Protein AF-A0AAW4U606-F1 (afdb_monomer_lite)

InterPro domains:
  IPR011545 DEAD/DEAH-box helicase domain [PF00270] (3-65)
  IPR027417 P-loop containing nucleoside triphosphate hydrolase [G3DSA:3.40.50.300] (1-65)
  IPR027417 P-loop containing nucleoside triphosphate hydrolase [SSF52540] (6-65)

pLDDT: mean 90.39, std 7.35, range [57.28, 97.5]

Radius of gyration: 11.88 Å; chains: 1; bounding box: 34×20×26 Å

Structure (mmCIF, N/CA/C/O backbone):
data_AF-A0AAW4U606-F1
#
_entry.id   AF-A0AAW4U606-F1
#
loop_
_atom_site.group_PDB
_atom_site.id
_atom_site.type_symbol
_atom_site.label_atom_id
_atom_site.label_alt_id
_atom_site.label_comp_id
_atom_site.label_asym_id
_atom_site.label_entity_id
_atom_site.label_seq_id
_atom_site.pdbx_PDB_ins_code
_atom_site.Cartn_x
_atom_site.Cartn_y
_atom_site.Cartn_z
_atom_site.occupancy
_atom_site.B_iso_or_equiv
_atom_site.auth_seq_id
_atom_site.auth_comp_id
_atom_site.auth_asym_id
_atom_site.auth_atom_id
_atom_site.pdbx_PDB_model_num
ATOM 1 N N . MET A 1 1 ? -16.929 4.470 0.864 1.00 57.28 1 MET A N 1
ATOM 2 C CA . MET A 1 1 ? -15.810 3.499 0.742 1.00 57.28 1 MET A CA 1
ATOM 3 C C . MET A 1 1 ? -16.386 2.151 1.143 1.00 57.28 1 MET A C 1
ATOM 5 O O . MET A 1 1 ? -16.035 1.588 2.163 1.00 57.28 1 MET A O 1
ATOM 9 N N . ASP A 1 2 ? -17.341 1.667 0.353 1.00 66.19 2 ASP A N 1
ATOM 10 C CA . ASP A 1 2 ? -18.274 0.617 0.801 1.00 66.19 2 ASP A CA 1
ATOM 11 C C . ASP A 1 2 ? -17.954 -0.744 0.173 1.00 66.19 2 ASP A C 1
ATOM 13 O O . ASP A 1 2 ? -18.722 -1.690 0.276 1.00 66.19 2 ASP A O 1
ATOM 17 N N . ARG A 1 3 ? -16.811 -0.825 -0.520 1.00 84.19 3 ARG A N 1
ATOM 18 C CA . ARG A 1 3 ? -16.326 -2.019 -1.228 1.00 84.19 3 ARG A CA 1
ATOM 19 C C . ARG A 1 3 ? -15.026 -2.588 -0.659 1.00 84.19 3 ARG A C 1
ATOM 21 O O . ARG A 1 3 ? -14.542 -3.578 -1.189 1.00 84.19 3 ARG A O 1
ATOM 28 N N . ILE A 1 4 ? -14.455 -1.952 0.366 1.00 90.69 4 ILE A N 1
ATOM 29 C CA . ILE A 1 4 ? -13.292 -2.469 1.091 1.00 90.69 4 ILE A CA 1
ATOM 30 C C . ILE A 1 4 ? -13.779 -2.917 2.463 1.00 90.69 4 ILE A C 1
ATOM 32 O O . ILE A 1 4 ? -14.263 -2.090 3.231 1.00 90.69 4 ILE A O 1
ATOM 36 N N . ASP A 1 5 ? -13.647 -4.204 2.757 1.00 93.50 5 ASP A N 1
ATOM 37 C CA . ASP A 1 5 ? -13.917 -4.781 4.070 1.00 93.50 5 ASP A CA 1
ATOM 38 C C . ASP A 1 5 ? -12.626 -4.779 4.908 1.00 93.50 5 ASP A C 1
ATOM 40 O O . ASP A 1 5 ? -11.727 -5.573 4.626 1.00 93.50 5 ASP A O 1
ATOM 44 N N . PRO A 1 6 ? -12.498 -3.934 5.948 1.00 91.69 6 PRO A N 1
ATOM 45 C CA . PRO A 1 6 ? -11.274 -3.860 6.743 1.00 91.69 6 PRO A CA 1
ATOM 46 C C . PRO A 1 6 ? -10.975 -5.124 7.561 1.00 91.69 6 PRO A C 1
ATOM 48 O O . PRO A 1 6 ? -9.852 -5.289 8.036 1.00 91.69 6 PRO A O 1
ATOM 51 N N . LYS A 1 7 ? -11.963 -6.012 7.745 1.00 93.06 7 LYS A N 1
ATOM 52 C CA . LYS A 1 7 ? -11.800 -7.271 8.487 1.00 93.06 7 LYS A CA 1
ATOM 53 C C . LYS A 1 7 ? -11.257 -8.392 7.606 1.00 93.06 7 LYS A C 1
ATOM 55 O O . LYS A 1 7 ? -10.687 -9.357 8.117 1.00 93.06 7 LYS A O 1
ATOM 60 N N . ASN A 1 8 ? -11.406 -8.269 6.290 1.00 94.69 8 ASN A N 1
ATOM 61 C CA . ASN A 1 8 ? -10.855 -9.209 5.331 1.00 94.69 8 ASN A CA 1
ATOM 62 C C . ASN A 1 8 ? -9.393 -8.849 5.012 1.00 94.69 8 ASN A C 1
ATOM 64 O O . ASN A 1 8 ? -9.118 -8.019 4.144 1.00 94.69 8 ASN A O 1
ATOM 68 N N . ASN A 1 9 ? -8.452 -9.516 5.692 1.00 92.75 9 ASN A N 1
ATOM 69 C CA . ASN A 1 9 ? -7.007 -9.397 5.458 1.00 92.75 9 ASN A CA 1
ATOM 70 C C . ASN A 1 9 ? -6.594 -10.050 4.122 1.00 92.75 9 ASN A C 1
ATOM 72 O O . ASN A 1 9 ? -5.915 -11.075 4.084 1.00 92.75 9 ASN A O 1
ATOM 76 N N . SER A 1 10 ? -6.977 -9.428 3.016 1.00 94.44 10 SER A N 1
ATOM 77 C CA . SER A 1 10 ? -6.541 -9.753 1.661 1.00 94.44 10 SER A CA 1
ATOM 78 C C . SER A 1 10 ? -6.437 -8.476 0.828 1.00 94.44 10 SER A C 1
ATOM 80 O O . SER A 1 10 ? -6.998 -7.438 1.187 1.00 94.44 10 SER A O 1
ATOM 82 N N . VAL A 1 11 ? -5.704 -8.535 -0.286 1.00 94.69 11 VAL A N 1
ATOM 83 C CA . VAL A 1 11 ? -5.728 -7.445 -1.269 1.00 94.69 11 VAL A CA 1
ATOM 84 C C . VAL A 1 11 ? -7.102 -7.437 -1.931 1.00 94.69 11 VAL A C 1
ATOM 86 O O . VAL A 1 11 ? -7.514 -8.432 -2.519 1.00 94.69 11 VAL A O 1
ATOM 89 N N . GLN A 1 12 ? -7.794 -6.307 -1.849 1.00 95.06 12 GLN A N 1
ATOM 90 C CA . GLN A 1 12 ? -9.145 -6.121 -2.383 1.00 95.06 12 GLN A CA 1
ATOM 91 C C . GLN A 1 12 ? -9.164 -5.176 -3.589 1.00 95.06 12 GLN A C 1
ATOM 93 O O . GLN A 1 12 ? -10.096 -5.213 -4.389 1.00 95.06 12 GLN A O 1
ATOM 98 N N . ALA A 1 13 ? -8.125 -4.352 -3.756 1.00 94.81 13 ALA A N 1
ATOM 99 C CA . ALA A 1 13 ? -7.933 -3.514 -4.932 1.00 94.81 13 ALA A CA 1
ATOM 100 C C . ALA A 1 13 ? -6.450 -3.386 -5.299 1.00 94.81 13 ALA A C 1
ATOM 102 O O . ALA A 1 13 ? -5.587 -3.298 -4.425 1.00 94.81 13 ALA A O 1
ATOM 103 N N . VAL A 1 14 ? -6.183 -3.329 -6.604 1.00 95.44 14 VAL A N 1
ATOM 104 C CA . VAL A 1 14 ? -4.857 -3.065 -7.171 1.00 95.44 14 VAL A CA 1
ATOM 105 C C . VAL A 1 14 ? -4.976 -1.898 -8.138 1.00 95.44 14 VAL A C 1
ATOM 107 O O . VAL A 1 14 ? -5.802 -1.932 -9.053 1.00 95.44 14 VAL A O 1
ATOM 110 N N . ILE A 1 15 ? -4.153 -0.873 -7.949 1.00 95.31 15 ILE A N 1
ATOM 111 C CA . ILE A 1 15 ? -4.069 0.290 -8.824 1.00 95.31 15 ILE A CA 1
ATOM 112 C C . ILE A 1 15 ? -2.694 0.288 -9.482 1.00 95.31 15 ILE A C 1
ATOM 114 O O . ILE A 1 15 ? -1.660 0.300 -8.821 1.00 95.31 15 ILE A O 1
ATOM 118 N N . THR A 1 16 ? -2.672 0.284 -10.812 1.00 96.00 16 THR A N 1
ATOM 119 C CA . THR A 1 16 ? -1.422 0.316 -11.577 1.00 96.00 16 THR A CA 1
ATOM 120 C C . THR A 1 16 ? -1.226 1.691 -12.200 1.00 96.00 16 THR A C 1
ATOM 122 O O . THR A 1 16 ? -2.185 2.352 -12.598 1.00 96.00 16 THR A O 1
ATOM 125 N N . ALA A 1 17 ? 0.025 2.139 -12.264 1.00 96.31 17 ALA A N 1
ATOM 126 C CA . ALA A 1 17 ? 0.395 3.395 -12.897 1.00 96.31 17 ALA A CA 1
ATOM 127 C C . ALA A 1 17 ? 1.714 3.230 -13.669 1.00 96.31 17 ALA A C 1
ATOM 129 O O . ALA A 1 17 ? 2.593 2.492 -13.220 1.00 96.31 17 ALA A O 1
ATOM 130 N N . PRO A 1 18 ? 1.876 3.918 -14.814 1.00 95.12 18 PRO A N 1
ATOM 131 C CA . PRO A 1 18 ? 3.044 3.772 -15.683 1.00 95.12 18 PRO A CA 1
ATOM 132 C C . PRO A 1 18 ? 4.335 4.378 -15.114 1.00 95.12 18 PRO A C 1
ATOM 134 O O . PRO A 1 18 ? 5.419 4.020 -15.567 1.00 95.12 18 PRO A O 1
ATOM 137 N N . THR A 1 19 ? 4.249 5.298 -14.147 1.00 95.00 19 THR A N 1
ATOM 138 C CA . THR A 1 19 ? 5.415 5.993 -13.576 1.00 95.00 19 THR A CA 1
ATOM 139 C C . THR A 1 19 ? 5.416 5.956 -12.052 1.00 95.00 19 THR A C 1
ATOM 141 O O . THR A 1 19 ? 4.369 5.833 -11.406 1.00 95.00 19 THR A O 1
ATOM 144 N N . ARG A 1 20 ? 6.609 6.092 -11.456 1.00 93.94 20 ARG A N 1
ATOM 145 C CA . ARG A 1 20 ? 6.786 6.110 -9.994 1.00 93.94 20 ARG A CA 1
ATOM 146 C C . ARG A 1 20 ? 6.093 7.315 -9.369 1.00 93.94 20 ARG A C 1
ATOM 148 O O . ARG A 1 20 ? 5.510 7.211 -8.291 1.00 93.94 20 ARG A O 1
ATOM 155 N N . GLU A 1 21 ? 6.160 8.448 -10.049 1.00 95.62 21 GLU A N 1
ATOM 156 C CA . GLU A 1 21 ? 5.600 9.727 -9.638 1.00 95.62 21 GLU A CA 1
ATOM 157 C C . GLU A 1 21 ? 4.078 9.633 -9.569 1.00 95.62 21 GLU A C 1
ATOM 159 O O . GLU A 1 21 ? 3.488 9.989 -8.549 1.00 95.62 21 GLU A O 1
ATOM 164 N N . LEU A 1 22 ? 3.445 9.073 -10.605 1.00 96.75 22 LEU A N 1
ATOM 165 C CA . LEU A 1 22 ? 1.996 8.909 -10.636 1.00 96.75 22 LEU A CA 1
ATOM 166 C C . LEU A 1 22 ? 1.521 7.884 -9.599 1.00 96.75 22 LEU A C 1
ATOM 168 O O . LEU A 1 22 ? 0.580 8.165 -8.860 1.00 96.75 22 LEU A O 1
ATOM 172 N N . ALA A 1 23 ? 2.210 6.745 -9.462 1.00 95.94 23 ALA A N 1
ATOM 173 C CA . ALA A 1 23 ? 1.907 5.768 -8.412 1.00 95.94 23 ALA A CA 1
ATOM 174 C C . ALA A 1 23 ? 1.975 6.403 -7.009 1.00 95.94 23 ALA A C 1
ATOM 176 O O . ALA A 1 23 ? 1.097 6.193 -6.172 1.00 95.94 23 ALA A O 1
ATOM 177 N N . THR A 1 24 ? 2.982 7.248 -6.766 1.00 95.25 24 THR A N 1
ATOM 178 C CA . THR A 1 24 ? 3.153 7.962 -5.492 1.00 95.25 24 THR A CA 1
ATOM 179 C C . THR A 1 24 ? 2.038 8.982 -5.250 1.00 95.25 24 THR A C 1
ATOM 181 O O . THR A 1 24 ? 1.524 9.069 -4.134 1.00 95.25 24 THR A O 1
ATOM 184 N N . GLN A 1 25 ? 1.627 9.737 -6.275 1.00 97.50 25 GLN A N 1
ATOM 185 C CA . GLN A 1 25 ? 0.507 10.681 -6.174 1.00 97.50 25 GLN A CA 1
ATOM 186 C C . GLN A 1 25 ? -0.811 9.968 -5.852 1.00 97.50 25 GLN A C 1
ATOM 188 O O . GLN A 1 25 ? -1.555 10.418 -4.977 1.00 97.50 25 GLN A O 1
ATOM 193 N N . ILE A 1 26 ? -1.089 8.841 -6.512 1.00 97.00 26 ILE A N 1
ATOM 194 C CA . ILE A 1 26 ? -2.282 8.030 -6.245 1.00 97.00 26 ILE A CA 1
ATOM 195 C C . ILE A 1 26 ? -2.247 7.494 -4.813 1.00 97.00 26 ILE A C 1
ATOM 197 O O . ILE A 1 26 ? -3.217 7.669 -4.077 1.00 97.00 26 ILE A O 1
ATOM 201 N N . TYR A 1 27 ? -1.122 6.916 -4.383 1.00 95.94 27 TYR A N 1
ATOM 202 C CA . TYR A 1 27 ? -0.954 6.417 -3.018 1.00 95.94 27 TYR A CA 1
ATOM 203 C C . TYR A 1 27 ? -1.181 7.505 -1.964 1.00 95.94 27 TYR A C 1
ATOM 205 O O . TYR A 1 27 ? -1.893 7.273 -0.990 1.00 95.94 27 TYR A O 1
ATOM 213 N N . ASN A 1 28 ? -0.621 8.703 -2.155 1.00 96.50 28 ASN A N 1
ATOM 214 C CA . ASN A 1 28 ? -0.795 9.802 -1.207 1.00 96.50 28 ASN A CA 1
ATOM 215 C C . ASN A 1 28 ? -2.268 10.211 -1.075 1.00 96.50 28 ASN A C 1
ATOM 217 O O . ASN A 1 28 ? -2.736 10.418 0.043 1.00 96.50 28 ASN A O 1
ATOM 221 N N . ASN A 1 29 ? -3.007 10.262 -2.188 1.00 95.81 29 ASN A N 1
ATOM 222 C CA . ASN A 1 29 ? -4.447 10.520 -2.170 1.00 95.81 29 ASN A CA 1
ATOM 223 C C . ASN A 1 29 ? -5.227 9.374 -1.508 1.00 95.81 29 ASN A C 1
ATOM 225 O O . ASN A 1 29 ? -6.050 9.623 -0.631 1.00 95.81 29 ASN A O 1
ATOM 229 N N . ALA A 1 30 ? -4.932 8.119 -1.857 1.00 94.06 30 ALA A N 1
ATOM 230 C CA . ALA A 1 30 ? -5.560 6.940 -1.257 1.00 94.06 30 ALA A CA 1
ATOM 231 C C . ALA A 1 30 ? -5.328 6.876 0.265 1.00 94.06 30 ALA A C 1
ATOM 233 O O . ALA A 1 30 ? -6.234 6.555 1.034 1.00 94.06 30 ALA A O 1
ATOM 234 N N . LYS A 1 31 ? -4.133 7.262 0.722 1.00 94.12 31 LYS A N 1
ATOM 235 C CA . LYS A 1 31 ? -3.770 7.311 2.139 1.00 94.12 31 LYS A CA 1
ATOM 236 C C . LYS A 1 31 ? -4.562 8.359 2.926 1.00 94.12 31 LYS A C 1
ATOM 238 O O . LYS A 1 31 ? -4.770 8.178 4.119 1.00 94.12 31 LYS A O 1
ATOM 243 N N . LEU A 1 32 ? -5.047 9.437 2.304 1.00 93.88 32 LEU A N 1
ATOM 244 C CA . LEU A 1 32 ? -5.889 10.415 3.009 1.00 93.88 32 LEU A CA 1
ATOM 245 C C . LEU A 1 32 ? -7.180 9.782 3.536 1.00 93.88 32 LEU A C 1
ATOM 247 O O . LEU A 1 32 ? -7.659 10.179 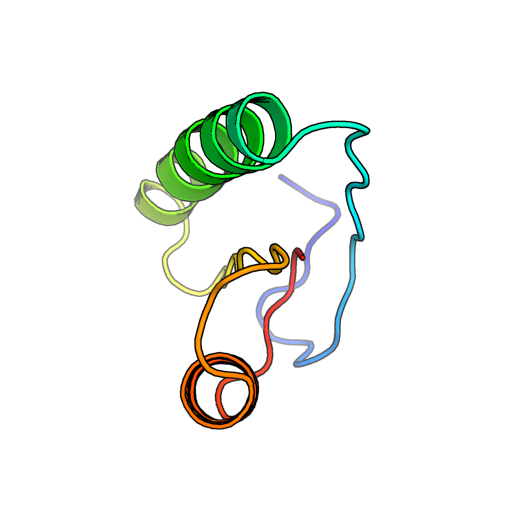4.597 1.00 93.88 32 LEU A O 1
ATOM 251 N N . PHE A 1 33 ? -7.702 8.765 2.849 1.00 89.31 33 PHE A N 1
ATOM 252 C CA . PHE A 1 33 ? -8.917 8.077 3.273 1.00 89.31 33 PHE A CA 1
ATOM 253 C C . PHE A 1 33 ? -8.724 7.238 4.541 1.00 89.31 33 PHE A C 1
ATOM 255 O O . PHE A 1 33 ? -9.681 7.057 5.293 1.00 89.31 33 PHE A O 1
ATOM 262 N N . THR A 1 34 ? -7.493 6.815 4.857 1.00 90.44 34 THR A N 1
ATOM 263 C CA . THR A 1 34 ? -7.210 6.074 6.100 1.00 90.44 34 THR A CA 1
ATOM 264 C C . THR A 1 34 ? -7.392 6.940 7.350 1.00 90.44 34 THR A C 1
ATOM 266 O O . THR A 1 34 ? -7.424 6.419 8.459 1.00 90.44 34 THR A O 1
ATOM 269 N N . LYS A 1 35 ? -7.526 8.268 7.200 1.00 91.44 35 LYS A N 1
ATOM 270 C CA . LYS A 1 35 ? -7.903 9.172 8.299 1.00 91.44 35 LYS A CA 1
ATOM 271 C C . LYS A 1 35 ? -9.346 8.966 8.760 1.00 91.44 35 LYS A C 1
ATOM 273 O O . LYS A 1 35 ? -9.645 9.229 9.917 1.00 91.44 35 LYS A O 1
ATOM 278 N N . TYR A 1 36 ? -10.225 8.525 7.861 1.00 91.00 36 TYR A N 1
ATOM 279 C CA . TYR A 1 36 ? -11.640 8.284 8.156 1.00 91.00 36 TYR A CA 1
ATOM 280 C C . TYR A 1 36 ? -11.905 6.834 8.563 1.00 91.00 36 TYR A C 1
ATOM 282 O O . TYR A 1 36 ? -12.874 6.562 9.261 1.00 91.00 36 TYR A O 1
ATOM 290 N N . ASN A 1 37 ? -11.039 5.909 8.143 1.00 90.62 37 ASN A N 1
ATOM 291 C CA . ASN A 1 37 ? -11.0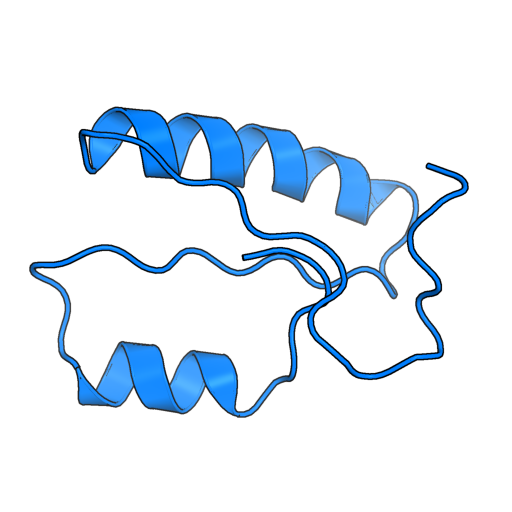54 4.522 8.584 1.00 90.62 37 ASN A CA 1
ATOM 292 C C . ASN A 1 37 ? -9.615 3.994 8.688 1.00 90.62 37 ASN A C 1
ATOM 294 O O . ASN A 1 37 ? -8.985 3.668 7.680 1.00 90.62 37 ASN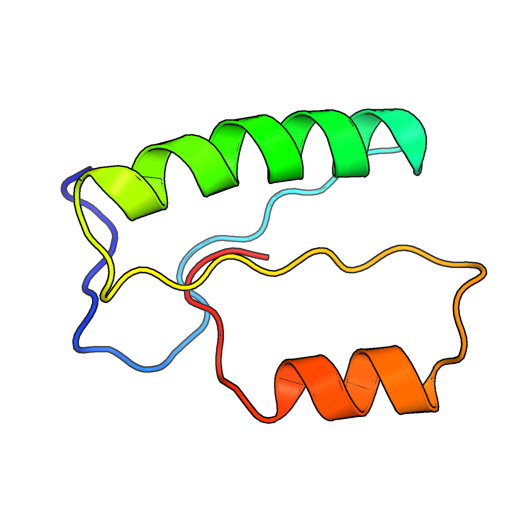 A O 1
ATOM 298 N N . SER A 1 38 ? -9.101 3.921 9.916 1.00 91.44 38 SER A N 1
ATOM 299 C CA . SER A 1 38 ? -7.725 3.509 10.211 1.00 91.44 38 SER A CA 1
ATOM 300 C C . SER A 1 38 ? -7.479 2.008 10.044 1.00 91.44 38 SER A C 1
ATOM 302 O O . SER A 1 38 ? -6.324 1.590 9.974 1.00 91.44 38 SER A O 1
ATOM 304 N N . GLU A 1 39 ? -8.535 1.197 9.949 1.00 93.12 39 GLU A N 1
ATOM 305 C CA . GLU A 1 39 ? -8.424 -0.239 9.686 1.00 93.12 39 GLU A CA 1
ATOM 306 C C . GLU A 1 39 ? -8.058 -0.510 8.215 1.00 93.12 39 GLU A C 1
ATOM 308 O O . GLU A 1 39 ? -7.500 -1.560 7.888 1.00 93.12 39 GLU A O 1
ATOM 313 N N . ILE A 1 40 ? -8.304 0.451 7.313 1.00 93.12 40 ILE A N 1
ATOM 314 C CA . ILE A 1 40 ? -7.920 0.338 5.905 1.00 93.12 40 ILE A CA 1
ATOM 315 C C . ILE A 1 40 ? -6.416 0.570 5.740 1.00 93.12 40 ILE A C 1
ATOM 317 O O . ILE A 1 40 ? -5.884 1.641 6.028 1.00 93.12 40 ILE A O 1
ATOM 321 N N . LYS A 1 41 ? -5.733 -0.433 5.187 1.00 93.75 41 LYS A N 1
ATOM 322 C CA . LYS A 1 41 ? -4.297 -0.405 4.906 1.00 93.75 41 LYS A CA 1
ATOM 323 C C . LYS A 1 41 ? -4.060 -0.209 3.412 1.00 93.75 41 LYS A C 1
ATOM 325 O O . LYS A 1 41 ? -4.527 -1.005 2.596 1.00 93.75 41 LYS A O 1
ATOM 330 N N . VAL A 1 42 ? -3.295 0.823 3.070 1.00 94.69 42 VAL A N 1
ATOM 331 C CA . VAL A 1 42 ? -2.872 1.133 1.698 1.00 94.69 42 VAL A CA 1
ATOM 332 C C . VAL A 1 42 ? -1.354 1.009 1.626 1.00 94.69 42 VAL A C 1
ATOM 334 O O . VAL A 1 42 ? -0.651 1.546 2.483 1.00 94.69 42 VAL A O 1
ATOM 337 N N . SER A 1 43 ? -0.842 0.305 0.622 1.00 94.44 43 SER A N 1
ATOM 338 C CA . SER A 1 43 ? 0.593 0.163 0.358 1.00 94.44 43 SER A CA 1
ATOM 339 C C . SER A 1 43 ? 0.959 0.726 -1.009 1.00 94.44 43 SER A C 1
ATOM 341 O O . SER A 1 43 ? 0.114 0.826 -1.883 1.00 94.44 43 SER A O 1
ATOM 343 N N . LEU A 1 44 ? 2.226 1.104 -1.182 1.00 94.06 44 LEU A N 1
ATOM 344 C CA . LEU A 1 44 ? 2.785 1.539 -2.462 1.00 94.06 44 LEU A CA 1
ATOM 345 C C . LEU A 1 44 ? 3.929 0.608 -2.847 1.00 94.06 44 LEU A C 1
ATOM 347 O O . LEU A 1 44 ? 4.896 0.473 -2.089 1.00 94.06 44 LEU A O 1
ATOM 351 N N . ILE A 1 45 ? 3.845 0.030 -4.043 1.00 91.81 45 ILE A N 1
ATOM 352 C CA . ILE A 1 45 ? 4.905 -0.788 -4.632 1.00 91.81 45 ILE A CA 1
ATOM 353 C C . ILE A 1 45 ? 5.442 -0.073 -5.872 1.00 91.81 45 ILE A C 1
ATOM 355 O O . ILE A 1 45 ? 4.741 0.091 -6.864 1.00 91.81 45 ILE A O 1
ATOM 359 N N . VAL A 1 46 ? 6.706 0.349 -5.818 1.00 90.25 46 VAL A N 1
ATOM 360 C CA . VAL A 1 46 ? 7.412 0.984 -6.941 1.00 90.25 46 V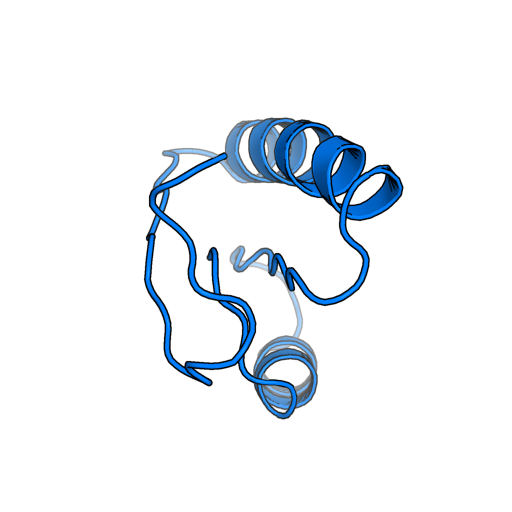AL A CA 1
ATOM 361 C C . VAL A 1 46 ? 8.833 0.439 -7.053 1.00 90.25 46 VAL A C 1
ATOM 363 O O . VAL A 1 46 ? 9.473 0.130 -6.045 1.00 90.25 46 VAL A O 1
ATOM 366 N N . GLY A 1 47 ? 9.332 0.324 -8.286 1.00 84.50 47 GLY A N 1
ATOM 367 C CA . GLY A 1 47 ? 10.710 -0.085 -8.564 1.00 84.50 47 GLY A CA 1
ATOM 368 C C . GLY A 1 47 ? 11.745 0.940 -8.085 1.00 84.50 47 GLY A C 1
ATOM 369 O O . GLY A 1 47 ? 11.415 2.091 -7.805 1.00 84.50 47 GLY A O 1
ATOM 370 N N . GLY A 1 48 ? 13.011 0.524 -7.983 1.00 82.31 48 GLY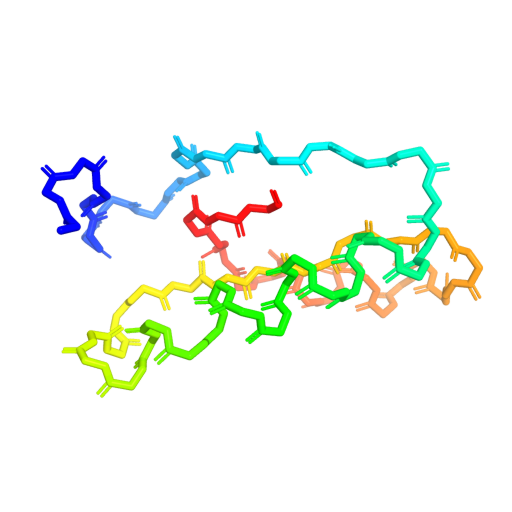 A N 1
ATOM 371 C CA . GLY A 1 48 ? 14.127 1.384 -7.556 1.00 82.31 48 GLY A CA 1
ATOM 372 C C . GLY A 1 48 ? 14.232 1.620 -6.044 1.00 82.31 48 GLY A C 1
ATOM 373 O O . GLY A 1 48 ? 15.063 2.414 -5.615 1.00 82.31 48 GLY A O 1
ATOM 374 N N . ASN A 1 49 ? 13.413 0.930 -5.247 1.00 74.50 49 ASN A N 1
ATOM 375 C CA . ASN A 1 49 ? 13.614 0.761 -3.810 1.00 74.50 49 ASN A CA 1
ATOM 376 C C . ASN A 1 49 ? 14.194 -0.629 -3.522 1.00 74.50 49 ASN A C 1
ATOM 378 O O . ASN A 1 49 ? 13.972 -1.574 -4.277 1.00 74.50 49 ASN A O 1
ATOM 382 N N . ASP A 1 50 ? 14.897 -0.748 -2.397 1.00 82.88 50 ASP A N 1
ATOM 383 C CA . ASP A 1 50 ? 15.392 -2.024 -1.881 1.00 82.88 50 ASP A CA 1
ATOM 384 C C . ASP A 1 50 ? 14.245 -3.043 -1.773 1.00 82.88 50 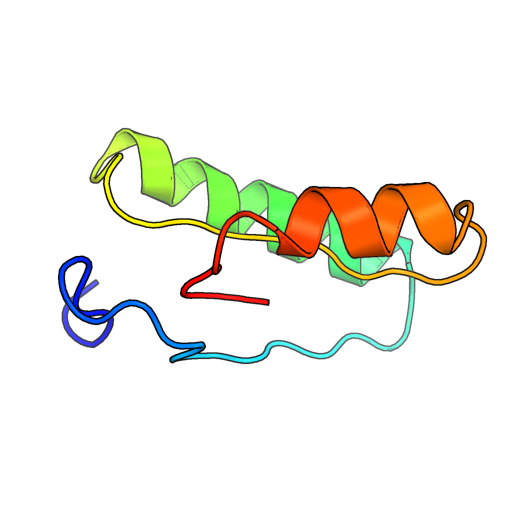ASP A C 1
ATOM 386 O O . ASP A 1 50 ? 13.261 -2.834 -1.050 1.00 82.88 50 ASP A O 1
ATOM 390 N N . ARG A 1 51 ? 14.382 -4.152 -2.507 1.00 81.38 51 ARG A N 1
ATOM 391 C CA . ARG A 1 51 ? 13.401 -5.239 -2.565 1.00 81.38 51 ARG A CA 1
ATOM 392 C C . ARG A 1 51 ? 13.065 -5.762 -1.170 1.00 81.38 51 ARG A C 1
ATOM 394 O O . ARG A 1 51 ? 11.892 -5.999 -0.894 1.00 81.38 51 ARG A O 1
ATOM 401 N N . GLN A 1 52 ? 14.053 -5.892 -0.285 1.00 82.62 52 GLN A N 1
ATOM 402 C CA . GLN A 1 52 ? 13.853 -6.397 1.070 1.00 82.62 52 GLN A CA 1
ATOM 403 C C . GLN A 1 52 ? 12.973 -5.448 1.886 1.00 82.62 52 GLN A C 1
ATOM 405 O O . GLN A 1 52 ? 12.077 -5.889 2.603 1.00 82.62 52 GLN A O 1
ATOM 410 N N . LYS A 1 53 ? 13.153 -4.132 1.723 1.00 80.81 53 LYS A N 1
ATOM 411 C CA . LYS A 1 53 ? 12.303 -3.129 2.385 1.00 80.81 53 LYS A CA 1
ATOM 412 C C . LYS A 1 53 ? 10.860 -3.187 1.890 1.00 80.81 53 LYS A C 1
ATOM 414 O O . LYS A 1 53 ? 9.943 -3.024 2.690 1.00 80.81 53 LYS A O 1
ATOM 419 N N . THR A 1 54 ? 10.649 -3.416 0.595 1.00 81.25 54 THR A N 1
ATOM 420 C CA . THR A 1 54 ? 9.302 -3.588 0.026 1.00 81.25 54 THR A CA 1
ATOM 421 C C . THR A 1 54 ? 8.637 -4.855 0.559 1.00 81.25 54 THR A C 1
ATOM 423 O O . THR A 1 54 ? 7.495 -4.796 1.001 1.00 81.25 54 THR A O 1
ATOM 426 N N . VAL A 1 55 ? 9.365 -5.974 0.603 1.00 83.19 55 VAL A N 1
ATOM 427 C CA . VAL A 1 55 ? 8.870 -7.240 1.168 1.00 83.19 55 VAL A CA 1
ATOM 428 C C . VAL A 1 55 ? 8.502 -7.078 2.644 1.00 83.19 55 VAL A C 1
ATOM 430 O O . VAL A 1 55 ? 7.411 -7.467 3.044 1.00 83.19 55 VAL A O 1
ATOM 433 N N . ASN A 1 56 ? 9.346 -6.419 3.440 1.00 83.69 56 ASN A N 1
ATOM 434 C CA . ASN A 1 56 ? 9.062 -6.186 4.857 1.00 83.69 56 ASN A CA 1
ATOM 435 C C . ASN A 1 56 ? 7.809 -5.318 5.074 1.00 83.69 56 ASN A C 1
ATOM 437 O O . ASN A 1 56 ? 7.078 -5.534 6.034 1.00 83.69 56 ASN A O 1
ATOM 441 N N . LYS A 1 57 ? 7.522 -4.358 4.182 1.00 80.94 57 LYS A N 1
ATOM 442 C CA . LYS A 1 57 ? 6.274 -3.572 4.235 1.00 80.94 57 LYS A CA 1
ATOM 443 C C . LYS A 1 57 ? 5.034 -4.421 3.953 1.00 80.94 57 LYS A C 1
ATOM 445 O O . LYS A 1 57 ? 3.988 -4.150 4.529 1.00 80.94 57 LYS A O 1
ATOM 450 N N . LEU A 1 58 ? 5.165 -5.448 3.114 1.00 84.31 58 LEU A N 1
ATOM 451 C CA . LEU A 1 58 ? 4.092 -6.395 2.800 1.00 84.31 58 LEU A CA 1
ATOM 452 C C . LEU A 1 58 ? 3.867 -7.447 3.896 1.00 84.31 58 LEU A C 1
ATOM 454 O O . LEU A 1 58 ? 2.888 -8.182 3.820 1.00 84.31 58 LEU A O 1
ATOM 458 N N . ALA A 1 59 ? 4.709 -7.496 4.938 1.00 84.81 59 ALA A N 1
ATOM 459 C CA . ALA A 1 59 ? 4.423 -8.296 6.134 1.00 84.81 59 ALA A CA 1
ATOM 460 C C . ALA A 1 59 ? 3.112 -7.856 6.812 1.00 84.81 59 ALA A C 1
ATOM 462 O O . ALA A 1 59 ? 2.435 -8.657 7.454 1.00 84.81 59 ALA A O 1
ATOM 463 N N . VAL A 1 60 ? 2.729 -6.586 6.638 1.00 88.19 60 VAL A N 1
ATOM 464 C CA . VAL A 1 60 ? 1.386 -6.101 6.944 1.00 88.19 60 VAL A CA 1
ATOM 465 C C . VAL A 1 60 ? 0.547 -6.206 5.674 1.00 88.19 60 VAL A C 1
ATOM 467 O O . VAL A 1 60 ? 0.764 -5.449 4.734 1.00 88.19 60 VAL A O 1
ATOM 470 N N . GLN A 1 61 ? -0.428 -7.117 5.663 1.00 93.06 61 GLN A N 1
ATOM 471 C CA . GLN A 1 61 ? -1.340 -7.321 4.535 1.00 93.06 61 GLN A CA 1
ATOM 472 C C . GLN A 1 61 ? -2.126 -6.032 4.219 1.00 93.06 61 GLN A C 1
ATOM 474 O O . GLN A 1 61 ? -2.917 -5.592 5.063 1.00 93.06 61 GLN A O 1
ATOM 479 N N . PRO A 1 62 ? -1.938 -5.410 3.039 1.00 94.38 62 PRO A N 1
ATOM 480 C CA . PRO A 1 62 ? -2.735 -4.263 2.628 1.00 94.38 62 PRO A CA 1
ATOM 481 C C . PRO A 1 62 ? -4.075 -4.694 2.027 1.00 94.38 62 PRO A C 1
ATOM 483 O O . PRO A 1 62 ? -4.190 -5.789 1.474 1.00 94.38 62 PRO A O 1
ATOM 486 N N . HIS A 1 63 ? -5.053 -3.790 2.073 1.00 95.94 63 HIS A N 1
ATOM 487 C CA . HIS A 1 63 ? -6.314 -3.923 1.340 1.00 95.94 63 HIS A CA 1
ATOM 488 C C . HIS A 1 63 ? -6.217 -3.299 -0.059 1.00 95.94 63 HIS A C 1
ATOM 490 O O . HIS A 1 63 ? -6.859 -3.778 -0.991 1.00 95.94 63 HIS A O 1
ATOM 496 N N . VAL A 1 64 ? -5.395 -2.253 -0.214 1.00 94.75 64 VAL A N 1
ATOM 497 C CA . VAL A 1 64 ? -5.163 -1.552 -1.486 1.00 94.75 64 VAL A CA 1
ATOM 498 C C . VAL A 1 64 ? -3.666 -1.473 -1.774 1.00 94.75 64 VAL A C 1
ATOM 500 O O . VAL A 1 64 ? -2.890 -1.083 -0.893 1.00 94.75 64 VAL A O 1
ATOM 503 N N . VAL A 1 65 ? -3.278 -1.834 -2.997 1.00 93.56 65 VAL A N 1
ATOM 504 C CA . VAL A 1 65 ? -1.898 -1.786 -3.513 1.00 93.56 65 VAL A CA 1
ATOM 505 C C . VAL A 1 65 ? -1.815 -0.887 -4.734 1.00 93.56 65 VAL A C 1
ATOM 507 O O . VAL A 1 65 ? -2.734 -0.986 -5.577 1.00 93.56 65 VAL A O 1
#

Sequence (65 aa):
MDRIDPKNNSVQAVITAPTRELATQIYNNAKLFTKYNSEIKVSLIVGGNDRQKTVNKLAVQPHVV

Organism: Bifidobacterium breve (NCBI:txid1685)

Secondary structure (DSSP, 8-state):
--S--TTS-S--B----SSHHHHHHHHHHHHHGGGT-TT--B----TTS-HHHHHHHHTS--SB-

Foldseek 3Di:
DPQFDLVPLAAREEDDDPDPVVLVVVQVVVVVCCVVPVSAFEDGDDPPDDPVVNVVVCVRRHNYD